Protein AF-A0A965F634-F1 (afdb_monomer_lite)

Structure (mmCIF, N/CA/C/O backbone):
data_AF-A0A965F634-F1
#
_entry.id   AF-A0A965F634-F1
#
loop_
_atom_site.group_PDB
_atom_site.id
_atom_site.type_symbol
_atom_site.label_atom_id
_atom_site.label_alt_id
_atom_site.label_comp_id
_atom_site.label_asym_id
_atom_site.label_entity_id
_atom_site.label_seq_id
_atom_site.pdbx_PDB_ins_code
_atom_site.Cartn_x
_atom_site.Cartn_y
_atom_site.Cartn_z
_atom_site.occupancy
_atom_site.B_iso_or_equiv
_atom_site.auth_seq_id
_atom_site.auth_comp_id
_atom_site.auth_asym_id
_atom_site.auth_atom_id
_atom_site.pdbx_PDB_model_num
ATOM 1 N N . MET A 1 1 ? 11.938 -5.765 -0.350 1.00 54.34 1 MET A N 1
ATOM 2 C CA . MET A 1 1 ? 12.794 -4.607 -0.716 1.00 54.34 1 MET A CA 1
ATOM 3 C C . MET A 1 1 ? 13.064 -4.697 -2.210 1.00 54.34 1 MET A C 1
ATOM 5 O O . MET A 1 1 ? 13.573 -5.725 -2.631 1.00 54.34 1 MET A O 1
ATOM 9 N N . LEU A 1 2 ? 12.696 -3.686 -3.008 1.00 64.69 2 LEU A N 1
ATOM 10 C CA . LEU A 1 2 ? 12.680 -3.786 -4.481 1.00 64.69 2 LEU A CA 1
ATOM 11 C C . LEU A 1 2 ? 14.068 -3.735 -5.157 1.00 64.69 2 LEU A C 1
ATOM 13 O O . LEU A 1 2 ? 14.178 -3.920 -6.364 1.00 64.69 2 LEU A O 1
ATOM 17 N N . GLY A 1 3 ? 15.145 -3.507 -4.394 1.00 71.06 3 GLY A N 1
ATOM 18 C CA . GLY A 1 3 ? 16.523 -3.495 -4.913 1.00 71.06 3 GLY A CA 1
ATOM 19 C C . GLY A 1 3 ? 16.840 -2.336 -5.871 1.00 71.06 3 GLY A C 1
ATOM 20 O O . GLY A 1 3 ? 17.880 -2.367 -6.540 1.00 71.06 3 GLY A O 1
ATOM 21 N N . THR A 1 4 ? 15.936 -1.359 -5.921 1.00 83.38 4 THR A N 1
ATOM 22 C CA . THR A 1 4 ? 15.966 -0.080 -6.634 1.00 83.38 4 THR A CA 1
ATOM 23 C C . THR A 1 4 ? 15.229 0.957 -5.775 1.00 83.38 4 THR A C 1
ATOM 25 O O . THR A 1 4 ? 14.538 0.571 -4.821 1.00 83.38 4 THR A O 1
ATOM 28 N N . GLU A 1 5 ? 15.405 2.245 -6.058 1.00 86.06 5 GLU A N 1
ATOM 29 C CA . GLU A 1 5 ? 14.770 3.314 -5.284 1.00 86.06 5 GLU A CA 1
ATOM 30 C C . GLU A 1 5 ? 13.250 3.334 -5.504 1.00 86.06 5 GLU A C 1
ATOM 32 O O . GLU A 1 5 ? 12.740 3.022 -6.583 1.00 86.06 5 GLU A O 1
ATOM 37 N N . VAL A 1 6 ? 12.524 3.636 -4.428 1.00 87.19 6 VAL A N 1
ATOM 38 C CA . VAL A 1 6 ? 11.068 3.769 -4.422 1.00 87.19 6 VAL A CA 1
ATOM 39 C C . VAL A 1 6 ? 10.748 5.102 -3.781 1.00 87.19 6 VAL A C 1
ATOM 41 O O . VAL A 1 6 ? 11.087 5.315 -2.614 1.00 87.19 6 VAL A O 1
ATOM 44 N N . ALA A 1 7 ? 10.073 5.973 -4.520 1.00 88.00 7 ALA A N 1
ATOM 45 C CA . ALA A 1 7 ? 9.632 7.262 -4.016 1.00 88.00 7 ALA A CA 1
ATOM 46 C C . ALA A 1 7 ? 8.104 7.332 -3.988 1.00 88.00 7 ALA A C 1
ATOM 48 O O . ALA A 1 7 ? 7.406 6.712 -4.788 1.00 88.00 7 ALA A O 1
ATOM 49 N N . VAL A 1 8 ? 7.578 8.091 -3.029 1.00 91.19 8 VAL A N 1
ATOM 50 C CA . VAL A 1 8 ? 6.155 8.423 -2.920 1.00 91.19 8 VAL A CA 1
ATOM 51 C C . VAL A 1 8 ? 6.036 9.913 -2.641 1.00 91.19 8 VAL A C 1
ATOM 53 O O . VAL A 1 8 ? 6.785 10.453 -1.827 1.00 91.19 8 VAL A O 1
ATOM 56 N N . GLN A 1 9 ? 5.098 10.594 -3.297 1.00 89.62 9 GLN A N 1
ATOM 57 C CA . GLN A 1 9 ? 4.895 12.027 -3.059 1.00 89.62 9 GLN A CA 1
ATOM 58 C C . GLN A 1 9 ? 4.121 12.270 -1.765 1.00 89.62 9 GLN A C 1
ATOM 60 O O . GLN A 1 9 ? 4.432 13.183 -1.002 1.00 89.62 9 GLN A O 1
ATOM 65 N N . SER A 1 10 ? 3.086 11.468 -1.518 1.00 88.31 10 SER A N 1
ATOM 66 C CA . SER A 1 10 ? 2.291 11.562 -0.295 1.00 88.31 10 SER A CA 1
ATOM 67 C C . SER A 1 10 ? 1.581 10.254 0.019 1.00 88.31 10 SER A C 1
ATOM 69 O O . SER A 1 10 ? 1.266 9.465 -0.873 1.00 88.31 10 SER A O 1
ATOM 71 N N . ALA A 1 11 ? 1.296 10.064 1.303 1.00 88.50 11 ALA A N 1
ATOM 72 C CA . ALA A 1 11 ? 0.425 9.018 1.804 1.00 88.50 11 ALA A CA 1
ATOM 73 C C . ALA A 1 11 ? -0.607 9.645 2.747 1.00 88.50 11 ALA A C 1
ATOM 75 O O . ALA A 1 11 ? -0.286 10.542 3.529 1.00 88.50 11 ALA A O 1
ATOM 76 N N . SER A 1 12 ? -1.849 9.187 2.662 1.00 87.00 12 SER A N 1
ATOM 77 C CA . SER A 1 12 ? -2.946 9.604 3.529 1.00 87.00 12 SER A CA 1
ATOM 78 C C . SER A 1 12 ? -3.708 8.375 3.990 1.00 87.00 12 SER A C 1
ATOM 80 O O . SER A 1 12 ? -3.906 7.443 3.215 1.00 87.00 12 SER A O 1
ATOM 82 N N . ILE A 1 13 ? -4.111 8.363 5.256 1.00 85.19 13 ILE A N 1
ATOM 83 C CA . ILE A 1 13 ? -4.833 7.253 5.869 1.00 85.19 13 ILE A CA 1
ATOM 84 C C . ILE A 1 13 ? -5.940 7.844 6.736 1.00 85.19 13 ILE A C 1
ATOM 86 O O . ILE A 1 13 ? -5.715 8.802 7.473 1.00 85.19 13 ILE A O 1
ATOM 90 N N . SER A 1 14 ? -7.132 7.264 6.651 1.00 85.19 14 SER A N 1
ATOM 91 C CA . SER A 1 14 ? -8.277 7.558 7.508 1.00 85.19 14 SER A CA 1
ATOM 92 C C . SER A 1 14 ? -8.733 6.263 8.188 1.00 85.19 14 SER A C 1
ATOM 94 O O . SER A 1 14 ? -9.639 5.603 7.679 1.00 85.19 14 SER A O 1
ATOM 96 N N . PRO A 1 15 ? -8.144 5.889 9.342 1.00 79.00 15 PRO A N 1
ATOM 97 C CA . PRO A 1 15 ? -8.414 4.603 9.993 1.00 79.00 15 PRO A CA 1
ATOM 98 C C . PRO A 1 15 ? -9.894 4.396 10.331 1.00 79.00 15 PRO A C 1
ATOM 100 O O . PRO A 1 15 ? -10.446 3.335 10.074 1.00 79.00 15 PRO A O 1
ATOM 103 N N . LEU A 1 16 ? -10.567 5.444 10.822 1.00 80.94 16 LEU A N 1
ATOM 104 C CA . LEU A 1 16 ? -11.998 5.398 11.154 1.00 80.94 16 LEU A CA 1
ATOM 105 C C . LEU A 1 16 ? -12.904 5.234 9.928 1.00 80.94 16 LEU A C 1
ATOM 107 O O . LEU A 1 16 ? -14.029 4.764 10.060 1.00 80.94 16 LEU A O 1
ATOM 111 N N . ALA A 1 17 ? -12.435 5.659 8.755 1.00 86.12 17 ALA A N 1
ATOM 112 C CA . ALA A 1 17 ? -13.150 5.488 7.496 1.00 86.12 17 ALA A CA 1
ATOM 113 C C . ALA A 1 17 ? -12.725 4.210 6.754 1.00 86.12 17 ALA A C 1
ATOM 115 O O . ALA A 1 17 ? -13.326 3.893 5.735 1.00 86.12 17 ALA A O 1
ATOM 116 N N . GLY A 1 18 ? -11.684 3.513 7.226 1.00 86.94 18 GLY A N 1
ATOM 117 C CA . GLY A 1 18 ? -11.118 2.344 6.554 1.00 86.94 18 GLY A CA 1
ATOM 118 C C . GLY A 1 18 ? -10.431 2.672 5.232 1.00 86.94 18 GLY A C 1
ATOM 119 O O . GLY A 1 18 ? -10.279 1.792 4.394 1.00 86.94 18 GLY A O 1
ATOM 120 N N . THR A 1 19 ? -10.038 3.928 4.999 1.00 90.38 19 THR A N 1
ATOM 121 C CA . THR A 1 19 ? -9.494 4.347 3.700 1.00 90.38 19 THR A CA 1
ATOM 122 C C . THR A 1 19 ? -8.024 4.726 3.777 1.00 90.38 19 THR A C 1
ATOM 124 O O . THR A 1 19 ? -7.538 5.252 4.780 1.00 90.38 19 THR A O 1
ATOM 127 N N . GLY A 1 20 ? -7.302 4.481 2.687 1.00 89.81 20 GLY A N 1
ATOM 128 C CA . GLY A 1 20 ? -5.917 4.897 2.514 1.00 89.81 20 GLY A CA 1
ATOM 129 C C . GLY A 1 20 ? -5.629 5.272 1.068 1.00 89.81 20 GLY A C 1
ATOM 130 O O . GLY A 1 20 ? -6.258 4.762 0.142 1.00 89.81 20 GLY A O 1
ATOM 131 N N . SER A 1 21 ? -4.676 6.172 0.857 1.00 91.94 21 SER A N 1
ATOM 132 C CA . SER A 1 21 ? -4.213 6.528 -0.479 1.00 91.94 21 SER A CA 1
ATOM 133 C C . SER A 1 21 ? -2.731 6.863 -0.507 1.00 91.94 21 SER A C 1
ATOM 135 O O . SER A 1 21 ? -2.241 7.566 0.375 1.00 91.94 21 SER A O 1
ATOM 137 N N . ILE A 1 22 ? -2.048 6.436 -1.562 1.00 91.50 22 ILE A N 1
ATOM 138 C CA . ILE A 1 22 ? -0.678 6.827 -1.897 1.00 91.50 22 ILE A CA 1
ATOM 139 C C . ILE A 1 22 ? -0.744 7.575 -3.221 1.00 91.50 22 ILE A C 1
ATOM 141 O O . ILE A 1 22 ? -1.421 7.123 -4.139 1.00 91.50 22 ILE A O 1
ATOM 145 N N . SER A 1 23 ? -0.059 8.709 -3.326 1.00 93.19 23 SER A N 1
ATOM 146 C CA . SER A 1 23 ? 0.016 9.470 -4.576 1.00 93.19 23 SER A CA 1
ATOM 147 C C . SER A 1 23 ? 1.458 9.598 -5.048 1.00 93.19 23 SER A C 1
ATOM 149 O O . SER A 1 23 ? 2.364 9.807 -4.235 1.00 93.19 23 SER A O 1
ATOM 151 N N . GLY A 1 24 ? 1.647 9.492 -6.362 1.00 92.12 24 GLY A N 1
ATOM 152 C CA . GLY A 1 24 ? 2.930 9.646 -7.033 1.00 92.12 24 GLY A CA 1
ATOM 153 C C . GLY A 1 24 ? 3.953 8.602 -6.610 1.00 92.12 24 GLY A C 1
ATOM 154 O O . GLY A 1 24 ? 5.046 8.978 -6.194 1.00 92.12 24 GLY A O 1
ATOM 155 N N . LEU A 1 25 ? 3.577 7.322 -6.646 1.00 91.31 25 LEU A N 1
ATOM 156 C CA . LEU A 1 25 ? 4.513 6.230 -6.394 1.00 91.31 25 LEU A CA 1
ATOM 157 C C . LEU A 1 25 ? 5.363 6.020 -7.644 1.00 91.31 25 LEU A 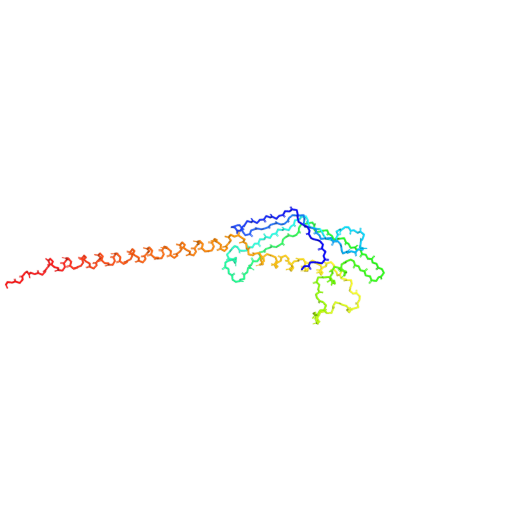C 1
ATOM 159 O O . LEU A 1 25 ? 4.820 5.780 -8.719 1.00 91.31 25 LEU A O 1
ATOM 163 N N . THR A 1 26 ? 6.680 6.062 -7.496 1.00 92.31 26 THR A N 1
ATOM 164 C CA . THR A 1 26 ? 7.630 5.758 -8.567 1.00 92.31 26 THR A CA 1
ATOM 165 C C . THR A 1 26 ? 8.605 4.683 -8.112 1.00 92.31 26 THR A C 1
ATOM 167 O O . THR A 1 26 ? 8.957 4.586 -6.934 1.00 92.31 26 THR A O 1
ATOM 170 N N . VAL A 1 27 ? 9.017 3.845 -9.056 1.00 90.38 27 VAL A N 1
ATOM 171 C CA . VAL A 1 27 ? 10.066 2.847 -8.873 1.00 90.38 27 VAL A CA 1
ATOM 172 C C . VAL A 1 27 ? 11.113 3.087 -9.941 1.00 90.38 27 VAL A C 1
ATOM 174 O O . VAL A 1 27 ? 10.818 3.050 -11.144 1.00 90.38 27 VAL A O 1
ATOM 177 N N . ASP A 1 28 ? 12.337 3.297 -9.486 1.00 92.38 28 ASP A N 1
ATOM 178 C CA . ASP A 1 28 ? 13.464 3.557 -10.360 1.00 92.38 28 ASP A CA 1
ATOM 179 C C . ASP A 1 28 ? 13.815 2.307 -11.155 1.00 92.38 28 ASP A C 1
ATOM 181 O O . ASP A 1 28 ? 13.708 1.163 -10.696 1.00 92.38 28 ASP A O 1
ATOM 185 N N . ASN A 1 29 ? 14.255 2.524 -12.380 1.00 92.19 29 ASN A N 1
ATOM 186 C CA . ASN A 1 29 ? 14.750 1.469 -13.235 1.00 92.19 29 ASN A CA 1
ATOM 187 C C . ASN A 1 29 ? 16.047 0.899 -12.628 1.00 92.19 29 ASN A C 1
ATOM 189 O O . ASN A 1 29 ? 16.861 1.655 -12.091 1.00 92.19 29 ASN A O 1
ATOM 193 N N . PRO A 1 30 ? 16.289 -0.424 -12.697 1.00 89.88 30 PRO A N 1
ATOM 194 C CA . PRO A 1 30 ? 17.562 -0.981 -12.263 1.00 89.88 30 PRO A CA 1
ATOM 195 C C . PRO A 1 30 ? 18.758 -0.303 -12.948 1.00 89.88 30 PRO A C 1
ATOM 197 O O . PRO A 1 30 ? 18.653 0.235 -14.052 1.00 89.88 30 PRO A O 1
ATOM 200 N N . GLU A 1 31 ? 19.932 -0.381 -12.321 1.00 88.19 31 GLU A N 1
ATOM 201 C CA . GLU A 1 31 ? 21.135 0.221 -12.894 1.00 88.19 31 GLU A CA 1
ATOM 202 C C . GLU A 1 31 ? 21.396 -0.245 -14.333 1.00 88.19 31 GLU A C 1
ATOM 204 O O . GLU A 1 31 ? 21.321 -1.430 -14.677 1.00 88.19 31 GLU A O 1
ATOM 209 N N . GLY A 1 32 ? 21.755 0.724 -15.172 1.00 88.44 32 GLY A N 1
ATOM 210 C CA . GLY A 1 32 ? 22.175 0.498 -16.543 1.00 88.44 32 GLY A CA 1
ATOM 211 C C . GLY A 1 32 ? 21.071 0.622 -17.582 1.00 88.44 32 GLY A C 1
ATOM 212 O O . GLY A 1 32 ? 21.426 0.550 -18.750 1.00 88.44 32 GLY A O 1
ATOM 213 N N . TRP A 1 33 ? 19.798 0.808 -17.228 1.00 92.50 33 TRP A N 1
ATOM 214 C CA . TRP A 1 33 ? 18.702 1.076 -18.177 1.00 92.50 33 TRP A CA 1
ATOM 215 C C . TRP A 1 33 ? 18.565 2.570 -18.517 1.00 92.50 33 TRP A C 1
ATOM 217 O O . TRP A 1 33 ? 19.170 3.408 -17.854 1.00 92.50 33 TRP A O 1
ATOM 227 N N . SER A 1 34 ? 17.869 2.899 -19.613 1.00 92.12 34 SER A N 1
ATOM 228 C CA . SER A 1 34 ? 17.882 4.261 -20.177 1.00 92.12 34 SER A CA 1
ATOM 229 C C . SER A 1 34 ? 16.833 5.169 -19.545 1.00 92.12 34 SER A C 1
ATOM 231 O O . SER A 1 34 ? 17.083 6.359 -19.369 1.00 92.12 34 SER A O 1
ATOM 233 N N . ALA A 1 35 ? 15.648 4.627 -19.263 1.00 92.56 35 ALA A N 1
ATOM 234 C CA . ALA A 1 35 ? 14.601 5.347 -18.560 1.00 92.56 35 ALA A CA 1
ATOM 235 C C . ALA A 1 35 ? 14.928 5.426 -17.068 1.00 92.56 35 ALA A C 1
ATOM 237 O O . ALA A 1 35 ? 15.451 4.469 -16.502 1.00 92.56 35 ALA A O 1
ATOM 238 N N . GLU A 1 36 ? 14.590 6.552 -16.447 1.00 92.75 36 GLU A N 1
ATOM 239 C CA . GLU A 1 36 ? 14.784 6.785 -15.012 1.00 92.75 36 GLU A CA 1
ATOM 240 C C . GLU A 1 36 ? 13.908 5.850 -14.176 1.00 92.75 36 GLU A C 1
ATOM 242 O O . GLU A 1 36 ? 14.391 5.170 -13.277 1.00 92.75 36 GLU A O 1
ATOM 247 N N . THR A 1 37 ? 12.637 5.740 -14.548 1.00 92.88 37 THR A N 1
ATOM 248 C CA . THR A 1 37 ? 11.614 4.952 -13.866 1.00 92.88 37 THR A CA 1
ATOM 249 C C . THR A 1 37 ? 11.203 3.755 -14.716 1.00 92.88 37 THR A C 1
ATOM 251 O O . THR A 1 37 ? 11.021 3.842 -15.934 1.00 92.88 37 THR A O 1
ATOM 254 N N . ILE A 1 38 ? 11.033 2.606 -14.065 1.00 90.25 38 ILE A N 1
ATOM 255 C CA . ILE A 1 38 ? 10.418 1.422 -14.681 1.00 90.25 38 ILE A CA 1
ATOM 256 C C . ILE A 1 38 ? 8.907 1.395 -14.443 1.00 90.25 38 ILE A C 1
ATOM 258 O O . ILE A 1 38 ? 8.163 0.839 -15.254 1.00 90.25 38 ILE A O 1
ATOM 262 N N . PHE A 1 39 ? 8.450 1.996 -13.344 1.00 88.56 39 PHE A N 1
ATOM 263 C CA . PHE A 1 39 ? 7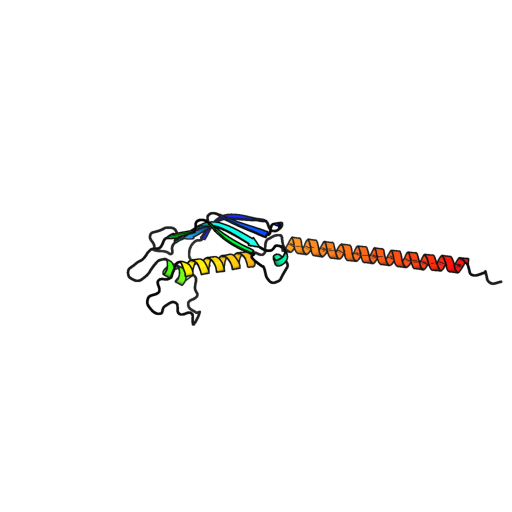.064 1.925 -12.907 1.00 88.56 39 PHE A CA 1
ATOM 264 C C . PHE A 1 39 ? 6.644 3.212 -12.202 1.00 88.56 39 PHE A C 1
ATOM 266 O O . PHE A 1 39 ? 7.344 3.693 -11.312 1.00 88.56 39 PHE A O 1
ATOM 273 N N . GLU A 1 40 ? 5.487 3.744 -12.578 1.00 92.25 40 GLU A N 1
ATOM 274 C CA . GLU A 1 40 ? 4.914 4.956 -11.997 1.00 92.25 40 GLU A CA 1
ATOM 275 C C . GLU A 1 40 ? 3.408 4.782 -11.811 1.00 92.25 40 GLU A C 1
ATOM 277 O O . GLU A 1 40 ? 2.706 4.309 -12.705 1.00 92.25 40 GLU A O 1
ATOM 282 N N . LEU A 1 41 ? 2.901 5.182 -10.649 1.00 90.94 41 LEU A N 1
ATOM 283 C CA . LEU A 1 41 ? 1.481 5.214 -10.328 1.00 90.94 41 LEU A CA 1
ATOM 284 C C . LEU A 1 41 ? 1.109 6.619 -9.872 1.00 90.94 41 LEU A C 1
ATOM 286 O O . LEU A 1 41 ? 1.672 7.139 -8.904 1.00 90.94 41 LEU A O 1
ATOM 290 N N . GLU A 1 42 ? 0.107 7.211 -10.517 1.00 94.06 42 GLU A N 1
ATOM 291 C CA . GLU A 1 42 ? -0.419 8.505 -10.081 1.00 94.06 42 GLU A CA 1
ATOM 292 C C . GLU A 1 42 ? -1.059 8.382 -8.697 1.00 94.06 42 GLU A C 1
ATOM 294 O O . GLU A 1 42 ? -0.759 9.171 -7.801 1.00 94.06 42 GLU A O 1
ATOM 299 N N . GLN A 1 43 ? -1.921 7.382 -8.510 1.00 93.56 43 GLN A N 1
ATOM 300 C CA . GLN A 1 43 ? -2.604 7.168 -7.243 1.00 93.56 43 GLN A CA 1
ATOM 301 C C . GLN A 1 43 ? -2.927 5.694 -7.011 1.00 93.56 43 GLN A C 1
ATOM 303 O O . GLN A 1 43 ? -3.381 4.986 -7.907 1.00 93.56 43 GLN A O 1
ATOM 308 N N . VAL A 1 44 ? -2.737 5.254 -5.773 1.00 92.25 44 VAL A N 1
ATOM 309 C CA . VAL A 1 44 ? -3.249 3.994 -5.240 1.00 92.25 44 VAL A CA 1
ATOM 310 C C . VAL A 1 44 ? -4.246 4.342 -4.149 1.00 92.25 44 VAL A C 1
ATOM 312 O O . VAL A 1 44 ? -3.913 5.103 -3.246 1.00 92.25 44 VAL A O 1
ATOM 315 N N . SER A 1 45 ? -5.453 3.794 -4.215 1.00 93.19 45 SER A N 1
ATOM 316 C CA . SER A 1 45 ? -6.486 3.942 -3.190 1.00 93.19 45 SER A CA 1
ATOM 317 C C . SER A 1 45 ? -6.870 2.580 -2.642 1.00 93.19 45 SER A C 1
ATOM 319 O O . SER A 1 45 ? -6.992 1.615 -3.393 1.00 93.19 45 SER A O 1
ATOM 321 N N . VAL A 1 46 ? -7.071 2.508 -1.335 1.00 91.88 46 VAL A N 1
ATOM 322 C CA . VAL A 1 46 ? -7.375 1.280 -0.605 1.00 91.88 46 VAL A CA 1
ATOM 323 C C . VAL A 1 46 ? -8.595 1.537 0.266 1.00 91.88 46 VAL A C 1
ATOM 325 O O . VAL A 1 46 ? -8.664 2.575 0.929 1.00 91.88 46 VAL A O 1
ATOM 328 N N . ASN A 1 47 ? -9.527 0.589 0.280 1.00 92.25 47 ASN A N 1
ATOM 329 C CA . ASN A 1 47 ? -10.599 0.519 1.267 1.00 92.25 47 ASN A CA 1
ATOM 330 C C . ASN A 1 47 ? -10.505 -0.815 2.005 1.00 92.25 47 ASN A C 1
ATOM 332 O O . ASN A 1 47 ? -10.281 -1.854 1.382 1.00 92.25 47 ASN A O 1
ATOM 336 N N . VAL A 1 48 ? -10.652 -0.756 3.319 1.00 90.00 48 VAL A N 1
ATOM 337 C CA . VAL A 1 48 ? -10.495 -1.861 4.260 1.00 90.00 48 VAL A CA 1
ATOM 338 C C . VAL A 1 48 ? -11.712 -1.880 5.173 1.00 90.00 48 VAL A C 1
ATOM 340 O O . VAL A 1 48 ? -12.162 -0.818 5.614 1.00 90.00 48 VAL A O 1
ATOM 343 N N . ASP A 1 49 ? -12.193 -3.072 5.515 1.00 90.00 49 ASP A N 1
ATOM 344 C CA . ASP A 1 49 ? -13.206 -3.208 6.552 1.00 90.00 49 ASP A CA 1
ATOM 345 C C . ASP A 1 49 ? -12.597 -2.802 7.901 1.00 90.00 49 ASP A C 1
ATOM 347 O O . ASP A 1 49 ? -11.717 -3.473 8.448 1.00 90.00 49 ASP A O 1
ATOM 351 N N . VAL A 1 50 ? -13.090 -1.699 8.461 1.00 86.69 50 VAL A N 1
ATOM 352 C CA . VAL A 1 50 ? -12.641 -1.156 9.748 1.00 86.69 50 VAL A CA 1
ATOM 353 C C . VAL A 1 50 ? -12.806 -2.170 10.881 1.00 86.69 50 VAL A C 1
ATOM 355 O O . VAL A 1 50 ? -11.975 -2.202 11.785 1.00 86.69 50 VAL A O 1
ATOM 358 N N . ALA A 1 51 ? -13.840 -3.017 10.851 1.00 86.25 51 ALA A N 1
ATOM 359 C CA . ALA A 1 51 ? -14.042 -4.036 11.877 1.00 86.25 51 ALA A CA 1
ATOM 360 C C . ALA A 1 51 ? -12.948 -5.113 11.824 1.00 86.25 51 ALA A C 1
ATOM 362 O O . ALA A 1 51 ? -12.483 -5.578 12.868 1.00 86.25 51 ALA A O 1
ATOM 363 N N . SER A 1 52 ? -12.495 -5.462 10.616 1.00 85.81 52 SER A N 1
ATOM 364 C CA . SER A 1 52 ? -11.451 -6.469 10.402 1.00 85.81 52 SER A CA 1
ATOM 365 C C . SER A 1 52 ? -10.086 -6.048 10.959 1.00 85.81 52 SER A C 1
ATOM 367 O O . SER A 1 52 ? -9.304 -6.913 11.354 1.00 85.81 52 SER A O 1
ATOM 369 N N . LEU A 1 53 ? -9.828 -4.736 11.085 1.00 79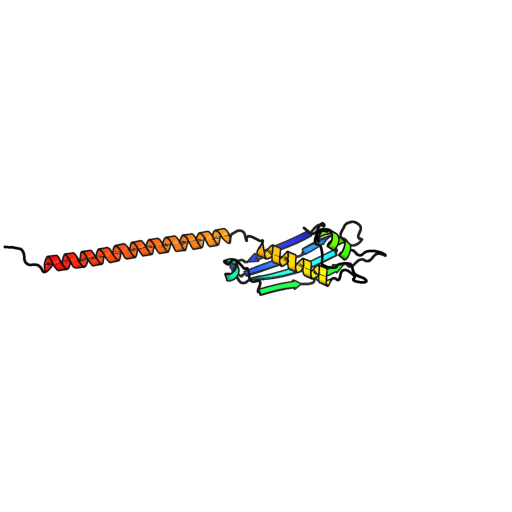.56 53 LEU A N 1
ATOM 370 C CA . LEU A 1 53 ? -8.594 -4.182 11.663 1.00 79.56 53 LEU A CA 1
ATOM 371 C C . LEU A 1 53 ? -8.380 -4.583 13.130 1.00 79.56 53 LEU A C 1
ATOM 373 O O . LEU A 1 53 ? -7.252 -4.555 13.613 1.00 79.56 53 LEU A O 1
ATOM 377 N N . PHE A 1 54 ? -9.446 -4.960 13.841 1.00 77.31 54 PHE A N 1
ATOM 378 C CA . PHE A 1 54 ? -9.380 -5.438 15.227 1.00 77.31 54 PHE A CA 1
ATOM 379 C C . PHE A 1 54 ? -9.279 -6.967 15.334 1.00 77.31 54 PHE A C 1
ATOM 381 O O . PHE A 1 54 ? -9.305 -7.513 16.438 1.00 77.31 54 PHE A O 1
ATOM 388 N N . SER A 1 55 ? -9.197 -7.666 14.203 1.00 81.06 55 SER A N 1
ATOM 389 C CA . SER A 1 55 ? -9.139 -9.124 14.131 1.00 81.06 55 SER A CA 1
ATOM 390 C C . SER A 1 55 ? -7.762 -9.616 13.676 1.00 81.06 55 SER A C 1
ATOM 392 O O . SER A 1 55 ? -6.890 -8.832 13.314 1.00 81.06 55 SER A O 1
ATOM 394 N N . GLU A 1 56 ? -7.553 -10.934 13.695 1.00 80.31 56 GLU A N 1
ATOM 395 C CA . GLU A 1 56 ? -6.310 -11.544 13.200 1.00 80.31 56 GLU A CA 1
ATOM 396 C C . GLU A 1 56 ? -6.151 -11.408 11.674 1.00 80.31 56 GLU A C 1
ATOM 398 O O . GLU A 1 56 ? -5.033 -11.433 11.162 1.00 80.31 56 GLU A O 1
ATOM 403 N N . VAL A 1 57 ? -7.258 -11.252 10.938 1.00 83.81 57 VAL A N 1
ATOM 404 C CA . VAL A 1 57 ? -7.270 -11.198 9.473 1.00 83.81 57 VAL A CA 1
ATOM 405 C C . VAL A 1 57 ? -7.887 -9.884 9.011 1.00 83.81 57 VAL A C 1
ATOM 407 O O . VAL A 1 57 ? -9.080 -9.657 9.172 1.00 83.81 57 VAL A O 1
ATOM 410 N N . VAL A 1 58 ? -7.075 -9.037 8.382 1.00 83.62 58 VAL A N 1
ATOM 411 C CA . VAL A 1 58 ? -7.543 -7.784 7.778 1.00 83.62 58 VAL A CA 1
ATOM 412 C C . VAL A 1 58 ? -8.215 -8.068 6.431 1.00 83.62 58 VAL A C 1
ATOM 414 O O . VAL A 1 58 ? -7.613 -8.686 5.550 1.00 83.62 58 VAL A O 1
ATOM 417 N N . GLU A 1 59 ? -9.445 -7.590 6.256 1.00 89.44 59 GLU A N 1
ATOM 418 C CA . GLU A 1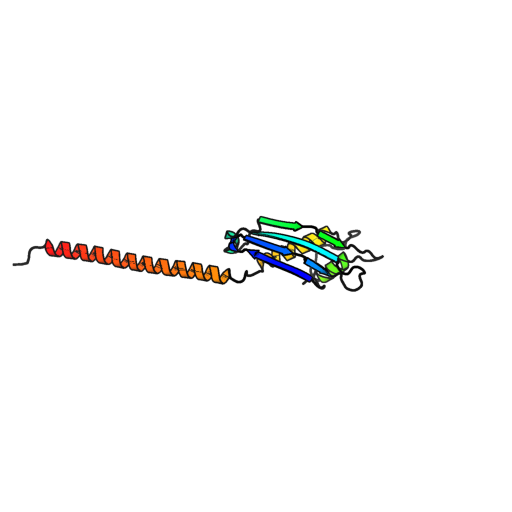 59 ? -10.231 -7.703 5.027 1.00 89.44 59 GLU A CA 1
ATOM 419 C C . GLU A 1 59 ? -10.138 -6.407 4.216 1.00 89.44 59 GLU A C 1
ATOM 421 O O . GLU A 1 59 ? -10.550 -5.333 4.652 1.00 89.44 59 GLU A O 1
ATOM 426 N N . ILE A 1 60 ? -9.564 -6.508 3.017 1.00 89.19 60 ILE A N 1
ATOM 427 C CA . ILE A 1 60 ? -9.419 -5.385 2.090 1.00 89.19 60 ILE A CA 1
ATOM 428 C C . ILE A 1 60 ? -10.568 -5.445 1.081 1.00 89.19 60 ILE A C 1
ATOM 430 O O . ILE A 1 60 ? -10.575 -6.311 0.207 1.00 89.19 60 ILE A O 1
ATOM 434 N N . ASP A 1 61 ? -11.498 -4.494 1.166 1.00 92.00 61 ASP A N 1
ATOM 435 C CA . ASP A 1 61 ? -12.650 -4.396 0.262 1.00 92.00 61 ASP A CA 1
ATOM 436 C C . ASP A 1 61 ? -12.230 -4.082 -1.177 1.00 92.00 61 ASP A C 1
ATOM 438 O O . ASP A 1 61 ? -12.787 -4.605 -2.145 1.00 92.00 61 ASP A O 1
ATOM 442 N N . SER A 1 62 ? -11.272 -3.164 -1.348 1.00 92.44 62 SER A N 1
ATOM 443 C CA . SER A 1 62 ? -10.797 -2.782 -2.679 1.00 92.44 62 SER A CA 1
ATOM 444 C C . SER A 1 62 ? -9.419 -2.138 -2.673 1.00 92.44 62 SER A C 1
ATOM 446 O O . SER A 1 62 ? -9.049 -1.400 -1.761 1.00 92.44 62 SER A O 1
ATOM 448 N N . ILE A 1 63 ? -8.692 -2.369 -3.766 1.00 90.81 63 ILE A N 1
ATOM 449 C CA . ILE A 1 63 ? -7.482 -1.639 -4.139 1.00 90.81 63 ILE A CA 1
ATOM 450 C C . ILE A 1 63 ? -7.697 -1.113 -5.557 1.00 90.81 63 ILE A C 1
ATOM 452 O O . ILE A 1 63 ? -7.981 -1.881 -6.476 1.00 90.81 63 ILE A O 1
ATOM 456 N N . VAL A 1 64 ? -7.571 0.198 -5.736 1.00 92.31 64 VAL A N 1
ATOM 457 C CA . VAL A 1 64 ? -7.704 0.879 -7.026 1.00 92.31 64 VAL A CA 1
ATOM 458 C C . VAL A 1 64 ? -6.374 1.528 -7.367 1.00 92.31 64 VAL A C 1
ATOM 460 O O . VAL A 1 64 ? -5.846 2.315 -6.588 1.00 92.31 64 VAL A O 1
ATOM 463 N N . ILE A 1 65 ? -5.840 1.201 -8.541 1.00 90.94 65 ILE A N 1
ATOM 464 C CA . ILE A 1 65 ? -4.608 1.787 -9.070 1.00 90.94 65 ILE A CA 1
ATOM 465 C C . ILE A 1 65 ? -4.978 2.665 -10.264 1.00 90.94 65 ILE A C 1
ATOM 467 O O . ILE A 1 65 ? -5.490 2.177 -11.273 1.00 90.94 65 ILE A O 1
ATOM 471 N N . SER A 1 66 ? -4.709 3.958 -10.142 1.00 92.62 66 SER A N 1
ATOM 472 C CA . SER A 1 66 ? -4.993 4.974 -11.150 1.00 92.62 66 SER A CA 1
ATOM 473 C C . SER A 1 66 ? -3.743 5.295 -11.958 1.00 92.62 66 SER A C 1
ATOM 475 O O . SER A 1 66 ? -2.665 5.505 -11.405 1.00 92.62 66 SER A O 1
ATOM 477 N N . GLN A 1 67 ? -3.924 5.349 -13.280 1.00 92.19 67 GLN A N 1
ATOM 478 C CA . GLN A 1 67 ? -2.891 5.684 -14.265 1.00 92.19 67 GLN A CA 1
ATOM 479 C C . GLN A 1 67 ? -1.556 4.941 -14.053 1.00 92.19 67 GLN A C 1
ATOM 481 O O . GLN A 1 67 ? -0.521 5.586 -13.888 1.00 92.19 67 GLN A O 1
ATOM 486 N N . PRO A 1 68 ? -1.545 3.594 -14.063 1.00 90.44 68 PRO A N 1
ATOM 487 C CA . PRO A 1 68 ? -0.287 2.866 -14.038 1.00 90.44 68 PRO A CA 1
ATOM 488 C C . PRO A 1 68 ? 0.485 3.098 -15.341 1.00 90.44 68 PRO A C 1
ATOM 490 O O . PRO A 1 68 ? -0.025 2.826 -16.431 1.00 90.44 68 PRO A O 1
ATOM 493 N N . GLN A 1 69 ? 1.723 3.569 -15.228 1.00 91.31 69 GLN A N 1
ATOM 494 C CA . GLN A 1 69 ? 2.666 3.699 -16.333 1.00 91.31 69 GLN A CA 1
ATOM 495 C C . GLN A 1 69 ? 3.843 2.756 -16.114 1.00 91.31 69 GLN A C 1
ATOM 497 O O . GLN A 1 69 ? 4.385 2.644 -15.016 1.00 91.31 69 GLN A O 1
ATOM 502 N N . ILE A 1 70 ? 4.208 2.037 -17.172 1.00 88.88 70 ILE A N 1
ATOM 503 C CA . ILE A 1 70 ? 5.257 1.023 -17.125 1.00 88.88 70 ILE A CA 1
ATOM 504 C C . ILE A 1 70 ? 6.162 1.247 -18.317 1.00 88.88 70 ILE A C 1
ATOM 506 O O . ILE A 1 70 ? 5.726 1.148 -19.467 1.00 88.88 70 ILE A O 1
ATOM 510 N N . THR A 1 71 ? 7.426 1.521 -18.034 1.00 91.00 71 THR A N 1
ATOM 511 C CA . THR A 1 71 ? 8.433 1.718 -19.066 1.00 91.00 71 THR A CA 1
ATOM 512 C C . THR A 1 71 ? 9.119 0.389 -19.324 1.00 91.00 71 THR A C 1
ATOM 514 O O . THR A 1 71 ? 9.847 -0.114 -18.475 1.00 91.00 71 THR A O 1
ATOM 517 N N . TYR A 1 72 ? 8.873 -0.207 -20.491 1.00 89.19 72 TYR A N 1
ATOM 518 C CA . TYR A 1 72 ? 9.478 -1.479 -20.886 1.00 89.19 72 TYR A CA 1
ATOM 519 C C . TYR A 1 72 ? 10.642 -1.256 -21.853 1.00 89.19 72 TYR A C 1
ATOM 521 O O . TYR A 1 72 ? 10.455 -0.720 -22.947 1.00 89.19 72 TYR A O 1
ATOM 529 N N . GLU A 1 73 ? 11.834 -1.709 -21.471 1.00 88.25 73 GLU A N 1
ATOM 530 C CA . GLU A 1 73 ? 13.039 -1.656 -22.296 1.00 88.25 73 GLU A CA 1
ATOM 531 C C . GLU A 1 73 ? 13.577 -3.065 -22.556 1.00 88.25 73 GLU A C 1
ATOM 533 O O . GLU A 1 73 ? 13.781 -3.852 -21.632 1.00 88.25 73 GLU A O 1
ATOM 538 N N . THR A 1 74 ? 13.880 -3.367 -23.821 1.00 89.19 74 THR A N 1
ATOM 539 C CA . THR A 1 74 ? 14.442 -4.659 -24.243 1.00 89.19 74 THR A CA 1
ATOM 540 C C . THR A 1 74 ? 15.854 -4.526 -24.790 1.00 89.19 74 THR A C 1
ATOM 542 O O . THR A 1 74 ? 16.164 -3.601 -25.540 1.00 89.19 74 THR A O 1
ATOM 545 N N . ARG A 1 75 ? 16.687 -5.524 -24.504 1.00 87.31 75 ARG A N 1
ATOM 546 C CA . ARG A 1 75 ? 18.005 -5.773 -25.104 1.00 87.31 75 ARG A CA 1
ATOM 547 C C . ARG A 1 75 ? 18.013 -7.136 -25.785 1.00 87.31 75 ARG A C 1
ATOM 549 O O . ARG A 1 75 ? 17.057 -7.895 -25.687 1.00 87.31 75 ARG A O 1
ATOM 556 N N . LEU A 1 76 ? 19.129 -7.474 -26.435 1.00 84.69 76 LEU A N 1
ATOM 557 C CA . LEU A 1 76 ? 19.289 -8.756 -27.131 1.00 84.69 76 LEU A CA 1
ATOM 558 C C . LEU A 1 76 ? 19.037 -9.977 -26.230 1.00 84.69 76 LEU A C 1
ATOM 560 O O . LEU A 1 76 ? 18.524 -10.979 -26.713 1.00 84.69 76 LEU A O 1
ATOM 564 N N . THR A 1 77 ? 19.424 -9.914 -24.953 1.00 83.25 77 THR A N 1
ATOM 565 C CA . THR A 1 77 ? 19.389 -11.069 -24.038 1.00 83.25 77 THR A CA 1
ATOM 566 C C . THR A 1 77 ? 18.629 -10.814 -22.739 1.00 83.25 77 THR A C 1
ATOM 568 O O . THR A 1 77 ? 18.539 -11.718 -21.915 1.00 83.25 77 THR A O 1
ATOM 571 N N . SER A 1 78 ? 18.121 -9.599 -22.511 1.00 85.25 78 SER A N 1
ATOM 572 C CA . SER A 1 78 ? 17.386 -9.266 -21.287 1.00 85.25 78 SER A CA 1
ATOM 573 C C . SER A 1 78 ? 16.440 -8.079 -21.487 1.00 85.25 78 SER A C 1
ATOM 575 O O . SER A 1 78 ? 16.477 -7.417 -22.519 1.00 85.25 78 SER A O 1
ATOM 577 N N . ASP A 1 79 ? 15.612 -7.801 -20.489 1.00 89.56 79 ASP A N 1
ATOM 578 C CA . ASP A 1 79 ? 14.725 -6.644 -20.396 1.00 89.56 79 ASP A CA 1
ATOM 579 C C . ASP A 1 79 ? 14.742 -6.101 -18.960 1.00 89.56 79 ASP A C 1
ATOM 581 O O . ASP A 1 79 ? 15.201 -6.776 -18.029 1.00 89.56 79 ASP A O 1
ATOM 585 N N . ASN A 1 80 ? 14.315 -4.853 -18.795 1.00 87.75 80 ASN A N 1
ATOM 586 C CA . ASN A 1 80 ? 14.389 -4.162 -17.510 1.00 87.75 80 ASN A CA 1
ATOM 587 C C . ASN A 1 80 ? 13.477 -4.772 -16.447 1.00 87.75 80 ASN A C 1
ATOM 589 O O . ASN A 1 80 ? 13.828 -4.801 -15.269 1.00 87.75 80 ASN A O 1
ATOM 593 N N . VAL A 1 81 ? 12.356 -5.342 -16.877 1.00 86.75 81 VAL A N 1
ATOM 594 C CA . VAL A 1 81 ? 11.421 -6.066 -16.019 1.00 86.75 81 VAL A CA 1
ATOM 595 C C . VAL A 1 81 ? 12.085 -7.297 -15.414 1.00 86.75 81 VAL A C 1
ATOM 597 O O . VAL A 1 81 ? 12.051 -7.474 -14.200 1.00 86.75 81 VAL A O 1
ATOM 600 N N . ARG A 1 82 ? 12.746 -8.128 -16.225 1.00 84.81 82 ARG A N 1
ATOM 601 C CA . ARG A 1 82 ? 13.487 -9.301 -15.745 1.00 84.81 82 ARG A CA 1
ATOM 602 C C . ARG A 1 82 ? 14.610 -8.898 -14.793 1.00 84.81 82 ARG A C 1
ATOM 604 O O . ARG A 1 82 ? 14.748 -9.514 -13.742 1.00 84.81 82 ARG A O 1
ATOM 611 N N . ALA A 1 83 ? 15.347 -7.835 -15.116 1.00 87.25 83 ALA A N 1
ATOM 612 C CA . ALA A 1 83 ? 16.396 -7.308 -14.242 1.00 87.25 83 ALA A CA 1
ATOM 613 C C . ALA A 1 83 ? 15.853 -6.843 -12.875 1.00 87.25 83 ALA A C 1
ATOM 615 O O . ALA A 1 83 ? 16.512 -7.029 -11.852 1.00 87.25 83 ALA A O 1
ATOM 616 N N . LEU A 1 84 ? 14.650 -6.260 -12.841 1.00 84.94 84 LEU A N 1
ATOM 617 C CA . LEU A 1 84 ? 13.975 -5.898 -11.596 1.00 84.94 84 LEU A CA 1
ATOM 618 C C . LEU A 1 84 ? 13.515 -7.147 -10.825 1.00 84.94 84 LEU A C 1
ATOM 620 O O . LEU A 1 84 ? 13.758 -7.254 -9.626 1.00 84.94 84 LEU A O 1
ATOM 624 N N . LEU A 1 85 ? 12.902 -8.122 -11.500 1.00 81.31 85 LEU A N 1
ATOM 625 C CA . LEU A 1 85 ? 12.440 -9.363 -10.868 1.00 81.31 85 LEU A CA 1
ATOM 626 C C . LEU A 1 85 ? 13.574 -10.149 -10.205 1.00 81.31 85 LEU A C 1
ATOM 628 O O . LEU A 1 85 ? 13.396 -10.652 -9.099 1.00 81.31 85 LEU A O 1
ATOM 632 N N . GLU A 1 86 ? 14.743 -10.216 -10.843 1.00 82.31 86 GLU A N 1
ATOM 633 C CA . GLU A 1 86 ? 15.940 -10.868 -10.294 1.00 82.31 86 GLU A CA 1
ATOM 634 C C . GLU A 1 86 ? 16.422 -10.233 -8.978 1.00 82.31 86 GLU A C 1
ATOM 636 O O . GLU A 1 86 ? 17.047 -10.915 -8.166 1.00 82.31 86 GLU A O 1
ATOM 641 N N . LYS A 1 87 ? 16.124 -8.946 -8.746 1.00 80.06 87 LYS A N 1
ATOM 642 C CA . LYS A 1 87 ? 16.423 -8.243 -7.487 1.00 80.06 87 LYS A CA 1
ATOM 643 C C . LYS A 1 87 ? 15.375 -8.497 -6.401 1.00 80.06 87 LYS A C 1
ATOM 645 O O . LYS A 1 87 ? 15.713 -8.452 -5.221 1.00 80.06 87 LYS A O 1
ATOM 650 N N . ILE A 1 88 ? 14.117 -8.723 -6.788 1.00 76.38 88 ILE A N 1
ATOM 651 C CA . ILE A 1 88 ? 12.980 -8.873 -5.865 1.00 76.38 88 ILE A CA 1
ATOM 652 C C . ILE A 1 88 ? 12.822 -10.324 -5.398 1.00 76.38 88 ILE A C 1
ATOM 654 O O . ILE A 1 88 ? 12.496 -10.566 -4.236 1.00 76.38 88 ILE A O 1
ATOM 658 N N . LEU A 1 89 ? 13.037 -11.293 -6.290 1.00 69.69 89 LEU A N 1
ATOM 659 C CA . LEU A 1 89 ? 12.831 -12.712 -6.014 1.00 69.69 89 LEU A CA 1
ATOM 660 C C . LEU A 1 89 ? 14.132 -13.358 -5.505 1.00 69.69 89 LEU A C 1
ATOM 662 O O . LEU A 1 89 ? 15.132 -13.369 -6.226 1.00 69.69 89 LEU A O 1
ATOM 666 N N . PRO A 1 90 ? 14.151 -13.938 -4.289 1.00 56.31 90 PRO A N 1
ATOM 667 C CA . PRO A 1 90 ? 15.306 -14.676 -3.798 1.00 56.31 90 PRO A CA 1
ATOM 668 C C . PRO A 1 90 ? 15.599 -15.882 -4.697 1.00 56.31 90 PRO A C 1
ATOM 670 O O . PRO A 1 90 ? 14.719 -16.707 -4.947 1.00 56.31 90 PRO A O 1
ATOM 673 N N . GLN A 1 91 ? 16.862 -16.027 -5.099 1.00 53.19 91 GLN A N 1
ATOM 674 C CA . GLN A 1 91 ? 17.393 -17.122 -5.929 1.00 53.19 91 GLN A CA 1
ATOM 675 C C . GLN A 1 91 ? 17.269 -18.529 -5.288 1.00 53.19 91 GLN A C 1
ATOM 677 O O . GLN A 1 91 ? 17.690 -19.505 -5.899 1.00 53.19 91 GLN A O 1
ATOM 682 N N . ASP A 1 92 ? 16.699 -18.650 -4.082 1.00 44.16 92 ASP A N 1
ATOM 683 C CA . ASP A 1 92 ? 16.591 -19.905 -3.313 1.00 44.16 92 ASP A CA 1
ATOM 684 C C . ASP A 1 92 ? 15.148 -20.450 -3.210 1.00 44.16 92 ASP A C 1
ATOM 686 O O . ASP A 1 92 ? 14.858 -21.392 -2.473 1.00 44.16 92 ASP A O 1
ATOM 690 N N . SER A 1 93 ? 14.210 -19.886 -3.980 1.00 43.59 93 SER A N 1
ATOM 691 C CA . SER A 1 93 ? 12.873 -20.472 -4.151 1.00 43.59 93 SER A CA 1
ATOM 692 C C . SER A 1 93 ? 12.930 -21.556 -5.225 1.00 43.59 93 SER A C 1
ATOM 694 O O . SER A 1 93 ? 12.625 -21.323 -6.396 1.00 43.59 93 SER A O 1
ATOM 696 N N . GLY A 1 94 ? 13.354 -22.758 -4.835 1.00 44.66 94 GLY A N 1
ATOM 697 C CA . GLY A 1 94 ? 13.207 -23.946 -5.667 1.00 44.66 94 GLY A CA 1
ATOM 698 C C . GLY A 1 94 ? 11.750 -24.115 -6.108 1.00 44.66 94 GLY A C 1
ATOM 699 O O . GLY A 1 94 ? 10.890 -24.461 -5.305 1.00 44.66 94 GLY A O 1
ATOM 700 N N . GLY A 1 95 ? 11.485 -23.900 -7.398 1.00 45.69 95 GLY A N 1
ATOM 701 C CA . GLY A 1 95 ? 10.250 -24.336 -8.047 1.00 45.69 95 GLY A CA 1
ATOM 702 C C . GLY A 1 95 ? 9.109 -23.320 -8.097 1.00 45.69 95 GLY A C 1
ATOM 703 O O . GLY A 1 95 ? 8.004 -23.589 -7.647 1.00 45.69 95 GLY A O 1
ATOM 704 N N . THR A 1 96 ? 9.300 -22.209 -8.797 1.00 42.34 96 THR A N 1
ATOM 705 C CA . THR A 1 96 ? 8.291 -21.783 -9.779 1.00 42.34 96 THR A CA 1
ATOM 706 C C . THR A 1 96 ? 9.069 -21.454 -11.037 1.00 42.34 96 THR A C 1
ATOM 708 O O . THR A 1 96 ? 9.939 -20.592 -11.004 1.00 42.34 96 THR A O 1
ATOM 711 N N . GLY A 1 97 ? 8.870 -22.237 -12.098 1.00 46.19 97 GLY A N 1
ATOM 712 C CA . GLY A 1 97 ? 9.655 -22.184 -13.331 1.00 46.19 97 GLY A CA 1
ATOM 713 C C . GLY A 1 97 ? 9.529 -20.848 -14.058 1.00 46.19 97 GLY A C 1
ATOM 714 O O . GLY A 1 97 ? 8.838 -20.747 -15.064 1.00 46.19 97 GLY A O 1
ATOM 715 N N . ILE A 1 98 ? 10.228 -19.827 -13.574 1.00 50.56 98 ILE A N 1
ATOM 716 C CA . ILE A 1 98 ? 10.473 -18.583 -14.292 1.00 50.56 98 ILE A CA 1
ATOM 717 C C . ILE A 1 98 ? 11.735 -18.832 -15.114 1.00 50.56 98 ILE A C 1
ATOM 719 O O . ILE A 1 98 ? 12.848 -18.577 -14.669 1.00 50.56 98 ILE A O 1
ATOM 723 N N . GLY A 1 99 ? 11.566 -19.4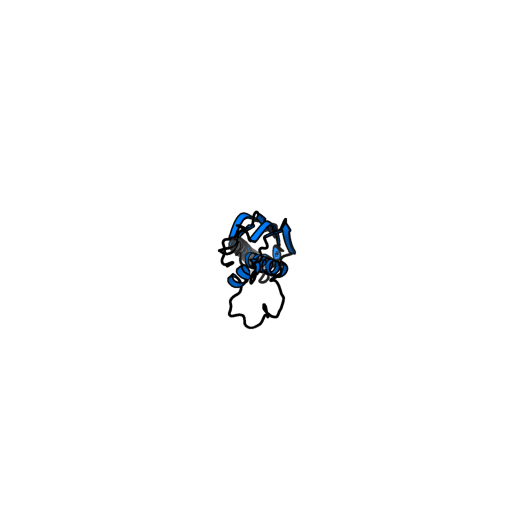51 -16.284 1.00 53.31 99 GLY A N 1
ATOM 724 C CA . GLY A 1 99 ? 12.704 -19.750 -17.156 1.00 53.31 99 GLY A CA 1
ATOM 725 C C . GLY A 1 99 ? 12.541 -20.886 -18.159 1.00 53.31 99 GLY A C 1
ATOM 726 O O . GLY A 1 99 ? 13.480 -21.137 -18.908 1.00 53.31 99 GLY A O 1
ATOM 727 N N . THR A 1 100 ? 11.393 -21.563 -18.240 1.00 41.84 100 THR A N 1
ATOM 728 C CA . THR A 1 100 ? 11.146 -22.480 -19.359 1.00 41.84 100 THR A CA 1
ATOM 729 C C . THR A 1 100 ? 10.570 -21.696 -20.528 1.00 41.84 100 THR A C 1
ATOM 731 O O . THR A 1 100 ? 9.375 -21.435 -20.592 1.00 41.84 100 THR A O 1
ATOM 734 N N . GLU A 1 101 ? 11.482 -21.310 -21.416 1.00 46.91 101 GLU A N 1
ATOM 735 C CA . GLU A 1 101 ? 11.266 -21.219 -22.859 1.00 46.91 101 GLU A CA 1
ATOM 736 C C . GLU A 1 101 ? 10.178 -20.210 -23.280 1.00 46.91 101 GLU A C 1
ATOM 738 O O . GLU A 1 101 ? 8.979 -20.471 -23.276 1.00 46.91 101 GLU A O 1
ATOM 743 N N . ASN A 1 102 ? 10.645 -19.035 -23.716 1.00 50.59 102 ASN A N 1
ATOM 744 C CA . ASN A 1 102 ? 9.885 -18.008 -24.440 1.00 50.59 102 ASN A CA 1
ATOM 745 C C . ASN A 1 102 ? 9.006 -17.030 -23.634 1.00 50.59 102 ASN A C 1
ATOM 747 O O . ASN A 1 102 ? 8.272 -16.241 -24.228 1.00 50.59 102 ASN A O 1
ATOM 751 N N . SER A 1 103 ? 9.106 -17.005 -22.306 1.00 48.00 103 SER A N 1
ATOM 752 C CA . SER A 1 103 ? 8.307 -16.091 -21.480 1.00 48.00 103 SER A CA 1
ATOM 753 C C . SER A 1 103 ? 9.081 -14.811 -21.164 1.00 48.00 103 SER A C 1
ATOM 755 O O . SER A 1 103 ? 9.915 -14.772 -20.257 1.00 48.00 103 SER A O 1
ATOM 757 N N . ALA A 1 104 ? 8.811 -13.749 -21.930 1.00 50.03 104 ALA A N 1
ATOM 758 C CA . ALA A 1 104 ? 9.035 -12.387 -21.458 1.00 50.03 104 ALA A CA 1
ATOM 759 C C . ALA A 1 104 ? 8.480 -12.297 -20.033 1.00 50.03 104 ALA A C 1
ATOM 761 O O . ALA A 1 104 ? 7.371 -12.774 -19.788 1.00 50.03 104 ALA A O 1
ATOM 762 N N . ALA A 1 105 ? 9.247 -11.741 -19.099 1.00 56.94 105 ALA A N 1
ATOM 763 C CA . ALA A 1 105 ? 8.674 -11.386 -17.818 1.00 56.94 105 ALA A CA 1
ATOM 764 C C . ALA A 1 105 ? 7.523 -10.420 -18.122 1.00 56.94 105 ALA A C 1
ATOM 766 O O . ALA A 1 105 ? 7.738 -9.339 -18.671 1.00 56.94 105 ALA A O 1
ATOM 767 N N . THR A 1 106 ? 6.288 -10.877 -17.944 1.00 69.75 106 THR A N 1
ATOM 768 C CA . THR A 1 106 ? 5.137 -10.116 -18.422 1.00 69.75 106 THR A CA 1
ATOM 769 C C . THR A 1 106 ? 4.838 -9.025 -17.413 1.00 69.75 106 THR A C 1
ATOM 771 O O . THR A 1 106 ? 4.961 -9.220 -16.208 1.00 69.75 106 THR A O 1
ATOM 774 N N . VAL A 1 107 ? 4.390 -7.875 -17.903 1.00 67.88 107 VAL A N 1
ATOM 775 C CA . VAL A 1 107 ? 3.861 -6.772 -17.088 1.00 67.88 107 VAL A CA 1
ATOM 776 C C . VAL A 1 107 ? 2.870 -7.257 -16.014 1.00 67.88 107 VAL A C 1
ATOM 778 O O . VAL A 1 107 ? 2.826 -6.706 -14.918 1.00 67.88 107 VAL A O 1
ATOM 781 N N . ALA A 1 108 ? 2.127 -8.333 -16.292 1.00 73.06 108 ALA A N 1
ATOM 782 C CA . ALA A 1 108 ? 1.240 -8.980 -15.330 1.00 73.06 108 ALA A CA 1
ATOM 783 C C . ALA A 1 108 ? 1.970 -9.477 -14.068 1.00 73.06 108 ALA A C 1
ATOM 785 O O . ALA A 1 108 ? 1.464 -9.291 -12.969 1.00 73.06 108 ALA A O 1
ATOM 786 N N . GLN A 1 109 ? 3.167 -10.051 -14.209 1.00 73.75 109 GLN A N 1
ATOM 787 C CA . GLN A 1 109 ? 3.969 -10.523 -13.075 1.00 73.75 109 GLN A CA 1
ATOM 788 C C . GLN A 1 109 ? 4.475 -9.362 -12.218 1.00 73.75 109 GLN A C 1
ATOM 790 O O . GLN A 1 109 ? 4.508 -9.471 -10.997 1.00 73.75 109 GLN A O 1
ATOM 795 N N . LEU A 1 110 ? 4.832 -8.234 -12.842 1.00 73.88 110 LEU A N 1
ATOM 796 C CA . LEU A 1 110 ? 5.170 -7.029 -12.086 1.00 73.88 110 LEU A CA 1
ATOM 797 C C . LEU A 1 110 ? 3.975 -6.504 -11.302 1.00 73.88 110 LEU A C 1
ATOM 799 O O . LEU A 1 110 ? 4.123 -6.175 -10.131 1.00 73.88 110 LEU A O 1
ATOM 803 N N . MET A 1 111 ? 2.798 -6.442 -11.926 1.00 78.06 111 MET A N 1
ATOM 804 C CA . MET A 1 111 ? 1.606 -5.947 -11.243 1.00 78.06 111 MET A CA 1
ATOM 805 C 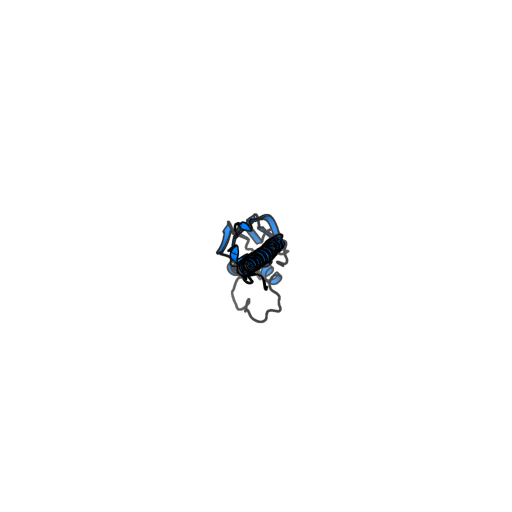C . MET A 1 111 ? 1.197 -6.861 -10.080 1.00 78.06 111 MET A C 1
ATOM 807 O O . MET A 1 111 ? 0.813 -6.362 -9.026 1.00 78.06 111 MET A O 1
ATOM 811 N N . ASP A 1 112 ? 1.337 -8.179 -10.233 1.00 80.50 112 ASP A N 1
ATOM 812 C CA . ASP A 1 112 ? 1.081 -9.148 -9.162 1.00 80.50 112 ASP A CA 1
ATOM 813 C C . ASP A 1 112 ? 2.015 -8.942 -7.959 1.00 80.50 112 ASP A C 1
ATOM 815 O O . ASP A 1 112 ? 1.581 -8.924 -6.805 1.00 80.50 112 ASP A O 1
ATOM 819 N N . ILE A 1 113 ? 3.296 -8.680 -8.224 1.00 75.38 113 ILE A N 1
ATOM 820 C CA . ILE A 1 113 ? 4.272 -8.341 -7.183 1.00 75.38 113 ILE A CA 1
ATOM 821 C C . ILE A 1 113 ? 3.914 -7.021 -6.506 1.00 75.38 113 ILE A C 1
ATOM 823 O O . ILE A 1 113 ? 3.939 -6.945 -5.281 1.00 75.38 113 ILE A O 1
ATOM 827 N N . VAL A 1 114 ? 3.547 -5.995 -7.276 1.00 77.25 114 VAL A N 1
ATOM 828 C CA . VAL A 1 114 ? 3.143 -4.697 -6.720 1.00 77.25 114 VAL A CA 1
ATOM 829 C C . VAL A 1 114 ? 1.914 -4.856 -5.822 1.00 77.25 114 VAL A C 1
ATOM 831 O O . VAL A 1 114 ? 1.921 -4.360 -4.701 1.00 77.25 114 VAL A O 1
ATOM 834 N N . LEU A 1 115 ? 0.888 -5.595 -6.254 1.00 79.12 115 LEU A N 1
ATOM 835 C CA . LEU A 1 115 ? -0.309 -5.869 -5.448 1.00 79.12 115 LEU A CA 1
ATOM 836 C C . LEU A 1 115 ? 0.012 -6.675 -4.182 1.00 79.12 115 LEU A C 1
ATOM 838 O O . LEU A 1 115 ? -0.500 -6.374 -3.100 1.00 79.12 115 LEU A O 1
ATOM 842 N N . THR A 1 116 ? 0.887 -7.672 -4.292 1.00 78.81 116 THR A N 1
ATOM 843 C CA . THR A 1 116 ? 1.353 -8.465 -3.148 1.00 78.81 116 THR A CA 1
ATOM 844 C C . THR A 1 116 ? 2.097 -7.598 -2.134 1.00 78.81 116 THR A C 1
ATOM 846 O O . THR A 1 116 ? 1.846 -7.689 -0.935 1.00 78.81 116 THR A O 1
ATOM 849 N N . GLU A 1 117 ? 2.987 -6.719 -2.585 1.00 77.62 117 GLU A N 1
ATOM 850 C CA . GLU A 1 117 ? 3.727 -5.840 -1.680 1.00 77.62 117 GLU A CA 1
ATOM 851 C C . GLU A 1 117 ? 2.828 -4.744 -1.092 1.00 77.62 117 GLU A C 1
ATOM 853 O O . GLU A 1 117 ? 2.958 -4.432 0.090 1.00 77.62 117 GLU A O 1
ATOM 858 N N . LEU A 1 118 ? 1.857 -4.222 -1.852 1.00 76.06 118 LEU A N 1
ATOM 859 C CA . LEU A 1 118 ? 0.853 -3.286 -1.337 1.00 76.06 118 LEU A CA 1
ATOM 860 C C . LEU A 1 118 ? -0.010 -3.935 -0.249 1.00 76.06 118 LEU A C 1
ATOM 862 O O . LEU A 1 118 ? -0.133 -3.373 0.835 1.00 76.06 118 LEU A O 1
ATOM 866 N N . SER A 1 119 ? -0.563 -5.127 -0.493 1.00 72.00 119 SER A N 1
ATOM 867 C CA . SER A 1 119 ? -1.362 -5.851 0.511 1.00 72.00 119 SER A CA 1
ATOM 868 C C . SER A 1 119 ? -0.561 -6.154 1.779 1.00 72.00 119 SER A C 1
ATOM 870 O O . SER A 1 119 ? -1.060 -5.946 2.884 1.00 72.00 119 SER A O 1
ATOM 872 N N . ARG A 1 120 ? 0.710 -6.551 1.644 1.00 74.19 120 ARG A N 1
ATOM 873 C CA . ARG A 1 120 ? 1.624 -6.742 2.781 1.00 74.19 120 ARG A CA 1
ATOM 874 C C . ARG A 1 120 ? 1.914 -5.451 3.529 1.00 74.19 120 ARG A C 1
ATOM 876 O O . ARG A 1 120 ? 1.943 -5.472 4.752 1.00 74.19 120 ARG A O 1
ATOM 883 N N . ALA A 1 121 ? 2.133 -4.346 2.822 1.00 72.31 121 ALA A N 1
ATOM 884 C CA . ALA A 1 121 ? 2.355 -3.048 3.444 1.00 72.31 121 ALA A CA 1
ATOM 885 C C . ALA A 1 121 ? 1.113 -2.577 4.213 1.00 72.31 121 ALA A C 1
ATOM 887 O O . ALA A 1 121 ? 1.255 -2.044 5.305 1.00 72.31 121 ALA A O 1
ATOM 888 N N . ILE A 1 122 ? -0.092 -2.826 3.689 1.00 69.50 122 ILE A N 1
ATOM 889 C CA . ILE A 1 122 ? -1.362 -2.521 4.364 1.00 69.50 122 ILE A CA 1
ATOM 890 C C . ILE A 1 122 ? -1.540 -3.399 5.610 1.00 69.50 122 ILE A C 1
ATOM 892 O O . ILE A 1 122 ? -1.830 -2.876 6.679 1.00 69.50 122 ILE A O 1
ATOM 896 N N . ALA A 1 123 ? -1.321 -4.712 5.499 1.00 68.50 123 ALA A N 1
ATOM 897 C CA . ALA A 1 123 ? -1.459 -5.645 6.620 1.00 68.50 123 ALA A CA 1
ATOM 898 C C . ALA A 1 123 ? -0.367 -5.469 7.693 1.00 68.50 123 ALA A C 1
ATOM 900 O O . ALA A 1 123 ? -0.602 -5.708 8.873 1.00 68.50 123 ALA A O 1
ATOM 901 N N . GLY A 1 124 ? 0.842 -5.084 7.278 1.00 62.75 124 GLY A N 1
ATOM 902 C CA . GLY A 1 124 ? 2.008 -4.891 8.140 1.00 62.75 124 GLY A CA 1
ATOM 903 C C . GLY A 1 124 ? 2.154 -3.473 8.686 1.00 62.75 124 GLY A C 1
ATOM 904 O O . GLY A 1 124 ? 2.950 -3.258 9.602 1.00 62.75 124 GLY A O 1
ATOM 905 N N . ALA A 1 125 ? 1.402 -2.504 8.157 1.00 60.41 125 ALA A N 1
ATOM 906 C CA . ALA A 1 125 ? 1.234 -1.213 8.796 1.00 60.41 125 ALA A CA 1
ATOM 907 C C . ALA A 1 125 ? 0.465 -1.441 10.102 1.00 60.41 125 ALA A C 1
ATOM 909 O O . ALA A 1 125 ? -0.758 -1.381 10.136 1.00 60.41 125 ALA A O 1
ATOM 910 N N . SER A 1 126 ? 1.197 -1.699 11.190 1.00 49.56 126 SER A N 1
ATOM 911 C CA . SER A 1 126 ? 0.745 -1.343 12.535 1.00 49.56 126 SER A CA 1
ATOM 912 C C . SER A 1 126 ? 0.395 0.137 12.449 1.00 49.56 126 SER A C 1
ATOM 914 O O . SER A 1 126 ? 1.274 0.994 12.354 1.00 49.56 126 SER A O 1
ATOM 916 N N . LEU A 1 127 ? -0.895 0.416 12.262 1.00 54.78 127 LEU A N 1
ATOM 917 C CA . LEU A 1 127 ? -1.412 1.756 12.058 1.00 54.78 127 LEU A CA 1
ATOM 918 C C . LEU A 1 127 ? -1.134 2.512 13.363 1.00 54.78 127 LEU A C 1
ATOM 920 O O . LEU A 1 127 ? -1.763 2.190 14.375 1.00 54.78 127 LEU A O 1
ATOM 924 N N . PRO A 1 128 ? -0.185 3.470 13.387 1.00 46.12 128 PRO A N 1
ATOM 925 C CA . PRO A 1 128 ? 0.159 4.157 14.622 1.00 46.12 128 PRO A CA 1
ATOM 926 C C . PRO A 1 128 ? -1.100 4.848 15.156 1.00 46.12 128 PRO A C 1
ATOM 928 O O . PRO A 1 128 ? -1.720 5.650 14.456 1.00 46.12 128 PRO A O 1
ATOM 931 N N . GLY A 1 129 ? -1.507 4.466 16.366 1.00 59.09 129 GLY A N 1
ATOM 932 C CA . GLY A 1 129 ? -2.722 4.942 17.029 1.00 59.09 129 GLY A CA 1
ATOM 933 C C . GLY A 1 129 ? -3.883 3.944 17.086 1.00 59.09 129 GLY A C 1
ATOM 934 O O . GLY A 1 129 ? -4.778 4.148 17.897 1.00 59.09 129 GLY A O 1
ATOM 935 N N . LEU A 1 130 ? -3.899 2.857 16.300 1.00 64.25 130 LEU A N 1
ATOM 936 C CA . LEU A 1 130 ? -4.941 1.822 16.434 1.00 64.25 130 LEU A CA 1
ATOM 937 C C . LEU A 1 130 ? -4.711 0.921 17.644 1.00 64.25 130 LEU A C 1
ATOM 939 O O . LEU A 1 130 ? -5.671 0.592 18.333 1.00 64.25 130 LEU A O 1
ATOM 943 N N . ASP A 1 131 ? -3.454 0.584 17.932 1.00 68.12 131 ASP A N 1
ATOM 944 C CA . ASP A 1 131 ? -3.091 -0.148 19.149 1.00 68.12 131 ASP A CA 1
ATOM 945 C C . ASP A 1 131 ? -3.423 0.684 20.399 1.00 68.12 131 ASP A C 1
ATOM 947 O O . ASP A 1 131 ? -4.066 0.188 21.319 1.00 68.12 131 ASP A O 1
ATOM 951 N N . GLU A 1 132 ? -3.104 1.983 20.382 1.00 70.38 132 GLU A N 1
ATOM 952 C CA . GLU A 1 132 ? -3.480 2.926 21.448 1.00 70.38 132 GLU A CA 1
ATOM 953 C C . GLU A 1 132 ? -5.004 3.098 21.548 1.00 70.38 132 GLU A C 1
ATOM 955 O O . GLU A 1 132 ? -5.556 3.152 22.647 1.00 70.38 132 GLU A O 1
ATOM 960 N N . LEU A 1 133 ? -5.715 3.155 20.414 1.00 75.44 133 LEU A N 1
ATOM 961 C CA . LEU A 1 133 ? -7.175 3.229 20.401 1.00 75.44 133 LEU A CA 1
ATOM 962 C C . LEU A 1 133 ? -7.788 1.958 20.990 1.00 75.44 133 LEU A C 1
ATOM 964 O O . LEU A 1 133 ? -8.685 2.052 21.825 1.00 75.44 133 LEU A O 1
ATOM 968 N N . ARG A 1 134 ? -7.293 0.782 20.597 1.00 75.62 134 ARG A N 1
ATOM 969 C CA . ARG A 1 134 ? -7.725 -0.509 21.131 1.00 75.62 134 ARG A CA 1
ATOM 970 C C . ARG A 1 134 ? -7.496 -0.570 22.637 1.00 75.62 134 ARG A C 1
ATOM 972 O O . ARG A 1 134 ? -8.432 -0.890 23.362 1.00 75.62 134 ARG A O 1
ATOM 979 N N . GLU A 1 135 ? -6.307 -0.202 23.101 1.00 80.38 135 GLU A N 1
ATOM 980 C CA . GLU A 1 135 ? -5.985 -0.160 24.527 1.00 80.38 135 GLU A CA 1
ATOM 981 C C . GLU A 1 135 ? -6.897 0.825 25.277 1.00 80.38 135 GLU A C 1
ATOM 983 O O . GLU A 1 135 ? -7.427 0.496 26.336 1.00 80.38 135 GLU A O 1
ATOM 988 N N . SER A 1 136 ? -7.184 1.998 24.697 1.00 81.81 136 SER A N 1
ATOM 989 C CA . SER A 1 136 ? -8.101 2.978 25.296 1.00 81.81 136 SER A CA 1
ATOM 990 C C . SER A 1 136 ? -9.546 2.473 25.390 1.00 81.81 136 SER A C 1
ATOM 992 O O . SER A 1 136 ? -10.217 2.708 26.397 1.00 81.81 136 SER A O 1
ATOM 994 N N . VAL A 1 137 ? -10.023 1.741 24.377 1.00 85.12 137 VAL A N 1
ATOM 995 C CA . VAL A 1 137 ? -11.360 1.134 24.366 1.00 85.12 137 VAL A CA 1
ATOM 996 C C . VAL A 1 137 ? -11.428 -0.009 25.375 1.00 85.12 137 VAL A C 1
ATOM 998 O O . VAL A 1 137 ? -12.387 -0.081 26.141 1.00 85.12 137 VAL A O 1
ATOM 1001 N N . GLU A 1 138 ? -10.414 -0.874 25.424 1.00 86.38 138 GLU A N 1
ATOM 1002 C CA . GLU A 1 138 ? -10.324 -1.964 26.400 1.00 86.38 138 GLU A CA 1
ATOM 1003 C C . GLU A 1 138 ? -10.304 -1.423 27.838 1.00 86.38 138 GLU A C 1
ATOM 1005 O O . GLU A 1 138 ? -11.075 -1.894 28.678 1.00 86.38 138 GLU A O 1
ATOM 1010 N N . ALA A 1 139 ? -9.509 -0.384 28.106 1.00 84.56 139 ALA A N 1
ATOM 1011 C CA . ALA A 1 139 ? -9.458 0.277 29.408 1.00 84.56 139 ALA A CA 1
ATOM 1012 C C . ALA A 1 139 ? -10.814 0.891 29.795 1.00 84.56 139 ALA A C 1
ATOM 1014 O O . ALA A 1 139 ? -11.275 0.727 30.925 1.00 84.56 139 ALA A O 1
ATOM 1015 N N . GLN A 1 140 ? -11.495 1.549 28.852 1.00 85.94 140 GLN A N 1
ATOM 1016 C CA . GLN A 1 140 ? -12.805 2.148 29.104 1.00 85.94 140 GLN A CA 1
ATOM 1017 C C . GLN A 1 140 ? -13.892 1.091 29.352 1.00 85.94 140 GLN A C 1
ATOM 1019 O O . GLN A 1 140 ? -14.795 1.305 30.162 1.00 85.94 140 GLN A O 1
ATOM 1024 N N . VAL A 1 141 ? -13.822 -0.058 28.674 1.00 88.88 141 VAL A N 1
ATOM 1025 C CA . VAL A 1 141 ? -14.733 -1.184 28.915 1.00 88.88 141 VAL A CA 1
ATOM 1026 C C . VAL A 1 141 ? -14.497 -1.779 30.300 1.00 88.88 141 VAL A C 1
ATOM 1028 O O . VAL A 1 141 ? -15.469 -1.971 31.028 1.00 88.88 141 VAL A O 1
ATOM 1031 N N . GLN A 1 142 ? -13.242 -2.020 30.691 1.00 89.00 142 GLN A N 1
ATOM 1032 C CA . GLN A 1 142 ? -12.914 -2.570 32.012 1.00 89.00 142 GLN A CA 1
ATOM 1033 C C . GLN A 1 142 ? -13.378 -1.650 33.141 1.00 89.00 142 GLN A C 1
ATOM 1035 O O . GLN A 1 142 ? -14.061 -2.111 34.051 1.00 89.00 142 GLN A O 1
ATOM 1040 N N . GLN A 1 143 ? -13.117 -0.346 33.027 1.00 88.62 143 GLN A N 1
ATOM 1041 C CA . GLN A 1 143 ? -13.553 0.632 34.024 1.00 88.62 143 GLN A CA 1
ATOM 1042 C C . GLN A 1 143 ? -15.075 0.621 34.219 1.00 88.62 143 GLN A C 1
ATOM 1044 O O . GLN A 1 143 ? -15.566 0.686 35.342 1.00 88.62 143 GLN A O 1
ATOM 1049 N N . ARG A 1 144 ? -15.838 0.518 33.125 1.00 88.06 144 ARG A N 1
ATOM 1050 C CA . ARG A 1 144 ? -17.304 0.479 33.199 1.00 88.06 144 ARG A CA 1
ATOM 1051 C C . ARG A 1 144 ? -17.837 -0.830 33.763 1.00 88.06 144 ARG A C 1
ATOM 1053 O O . ARG A 1 144 ? -18.895 -0.818 34.376 1.00 88.06 144 ARG A O 1
ATOM 1060 N N . VAL A 1 145 ? -17.162 -1.951 33.516 1.00 91.88 145 VAL A N 1
ATOM 1061 C CA . VAL A 1 145 ? -17.535 -3.234 34.126 1.00 91.88 145 VAL A CA 1
ATOM 1062 C C . VAL A 1 145 ? -17.347 -3.158 35.640 1.00 91.88 145 VAL A C 1
ATOM 1064 O O . VAL A 1 145 ? -18.261 -3.533 36.363 1.00 91.88 145 VAL A O 1
ATOM 1067 N N . GLU A 1 146 ? -16.236 -2.590 36.104 1.00 88.38 146 GLU A N 1
ATOM 1068 C CA . GLU A 1 146 ? -15.937 -2.432 37.532 1.00 88.38 146 GLU A CA 1
ATOM 1069 C C . GLU A 1 146 ? -16.927 -1.474 38.227 1.00 88.38 146 GLU A C 1
ATOM 1071 O O . GLU A 1 146 ? -17.489 -1.811 39.264 1.00 88.38 146 GLU A O 1
ATOM 1076 N N . GLU A 1 147 ? -17.259 -0.337 37.599 1.00 90.25 147 GLU A N 1
ATOM 1077 C CA . GLU A 1 147 ? -18.292 0.596 38.094 1.00 90.25 147 GLU A CA 1
ATOM 1078 C C . GLU A 1 147 ? -19.685 -0.063 38.180 1.00 90.25 147 GLU A C 1
ATOM 1080 O O . GLU A 1 147 ? -20.465 0.198 39.102 1.00 90.25 147 GLU A O 1
ATOM 1085 N N . ILE A 1 148 ? -20.015 -0.935 37.220 1.00 89.69 148 ILE A N 1
ATOM 1086 C CA . ILE A 1 148 ? -21.264 -1.705 37.242 1.00 89.69 148 ILE A CA 1
ATOM 1087 C C . ILE A 1 148 ? -21.242 -2.734 38.373 1.00 89.69 148 ILE A C 1
ATOM 1089 O O . ILE A 1 148 ? -22.262 -2.890 39.041 1.00 89.69 148 ILE A O 1
ATOM 1093 N N . GLU A 1 149 ? -20.129 -3.435 38.590 1.00 89.31 149 GLU A N 1
ATOM 1094 C CA . GLU A 1 149 ? -19.999 -4.406 39.681 1.00 89.31 149 GLU A CA 1
ATOM 1095 C C . GLU A 1 149 ? -20.181 -3.739 41.048 1.00 89.31 149 GLU A C 1
ATOM 1097 O O . GLU A 1 149 ? -20.994 -4.219 41.837 1.00 89.31 149 GLU A O 1
ATOM 1102 N N . GLU A 1 150 ? -19.542 -2.589 41.280 1.00 88.00 150 GLU A N 1
ATOM 1103 C CA . GLU A 1 150 ? -19.702 -1.801 42.511 1.00 88.00 150 GLU A CA 1
ATOM 1104 C C . GLU A 1 150 ? -21.159 -1.348 42.700 1.00 88.00 150 GLU A C 1
ATOM 1106 O O . GLU A 1 150 ? -21.773 -1.599 43.737 1.00 88.00 150 GLU A O 1
ATOM 1111 N N . THR A 1 151 ? -21.775 -0.786 41.653 1.00 87.81 151 THR A N 1
ATOM 1112 C CA . THR A 1 151 ? -23.185 -0.357 41.701 1.00 87.81 151 THR A CA 1
ATOM 1113 C C . THR A 1 151 ? -24.132 -1.525 42.005 1.00 87.81 151 THR A C 1
ATOM 1115 O O . THR A 1 151 ? -25.148 -1.365 42.692 1.00 87.81 151 THR A O 1
ATOM 1118 N N . VAL A 1 152 ? -23.841 -2.713 41.465 1.00 90.56 152 VAL A N 1
ATOM 1119 C CA . VAL A 1 152 ? -24.621 -3.928 41.720 1.00 90.56 152 VAL A CA 1
ATOM 1120 C C . VAL A 1 152 ? -24.450 -4.381 43.166 1.00 90.56 152 VAL A C 1
ATOM 1122 O O . VAL A 1 152 ? -25.454 -4.714 43.798 1.00 90.56 152 VAL A O 1
ATOM 1125 N N . GLU A 1 153 ? -23.227 -4.383 43.693 1.00 89.94 153 GLU A N 1
ATOM 1126 C CA . GLU A 1 153 ? -22.935 -4.791 45.070 1.00 89.94 153 GLU A CA 1
ATOM 1127 C C . GLU A 1 153 ? -23.631 -3.868 46.081 1.00 89.94 153 GLU A C 1
ATOM 1129 O O . GLU A 1 153 ? -24.381 -4.357 46.931 1.00 89.94 153 GLU A O 1
ATOM 1134 N N . ASP A 1 154 ? -23.540 -2.551 45.885 1.00 89.19 154 ASP A N 1
ATOM 1135 C CA . ASP A 1 154 ? -24.233 -1.547 46.702 1.00 89.19 154 ASP A CA 1
ATOM 1136 C C . ASP A 1 154 ? -25.757 -1.731 46.675 1.00 89.19 154 ASP A C 1
ATOM 1138 O O . ASP A 1 154 ? -26.427 -1.735 47.711 1.00 89.19 154 ASP A O 1
ATOM 1142 N N . THR A 1 155 ? -26.333 -1.945 45.486 1.00 89.94 155 THR A N 1
ATOM 1143 C CA . THR A 1 155 ? -27.785 -2.144 45.338 1.00 89.94 155 THR A CA 1
ATOM 1144 C C . THR A 1 155 ? -28.250 -3.423 46.041 1.00 89.94 155 THR A C 1
ATOM 1146 O O . THR A 1 155 ? -29.332 -3.463 46.640 1.00 89.94 155 THR A O 1
ATOM 1149 N N . VAL A 1 156 ? -27.453 -4.493 45.962 1.00 90.75 156 VAL A N 1
ATOM 1150 C CA . VAL A 1 156 ? -27.733 -5.754 46.659 1.00 90.75 156 VAL A CA 1
ATOM 1151 C C . VAL A 1 156 ? -27.655 -5.547 48.168 1.00 90.75 156 VAL A C 1
ATOM 1153 O O . VAL A 1 156 ? -28.544 -6.014 48.887 1.00 90.75 156 VAL A O 1
ATOM 1156 N N . GLU A 1 157 ? -26.650 -4.824 48.655 1.00 91.25 157 GLU A N 1
ATOM 1157 C CA . GLU A 1 157 ? -26.477 -4.571 50.081 1.00 91.25 157 GLU A CA 1
ATOM 1158 C C . GLU A 1 157 ? -27.612 -3.706 50.652 1.00 91.25 157 GLU A C 1
ATOM 1160 O O . GLU A 1 157 ? -28.220 -4.073 51.663 1.00 91.25 157 GLU A O 1
ATOM 1165 N N . GLU A 1 158 ? -28.002 -2.630 49.963 1.00 90.88 158 GLU A N 1
ATOM 1166 C CA . GLU A 1 158 ? -29.154 -1.803 50.343 1.00 90.88 158 GLU A CA 1
ATOM 1167 C C . GLU A 1 158 ? -30.455 -2.617 50.408 1.00 90.88 158 GLU A C 1
ATOM 1169 O O . GLU A 1 158 ? -31.250 -2.476 51.348 1.00 90.88 158 GLU A O 1
ATOM 1174 N N . ALA A 1 159 ? -30.680 -3.505 49.434 1.00 87.50 159 ALA A N 1
ATOM 1175 C CA . ALA A 1 159 ? -31.858 -4.365 49.410 1.00 87.50 159 ALA A CA 1
ATOM 1176 C C . ALA A 1 159 ? -31.878 -5.344 50.597 1.00 87.50 159 ALA A C 1
ATOM 1178 O O . ALA A 1 159 ? -32.929 -5.536 51.221 1.00 87.50 159 ALA A O 1
ATOM 1179 N N . VAL A 1 160 ? -30.729 -5.935 50.942 1.00 91.12 160 VAL A N 1
ATOM 1180 C CA . VAL A 1 160 ? -30.587 -6.837 52.095 1.00 91.12 160 VAL A CA 1
ATOM 1181 C C . VAL A 1 160 ? -30.830 -6.085 53.404 1.00 91.12 160 VAL A C 1
ATOM 1183 O O . VAL A 1 160 ? -31.694 -6.492 54.187 1.00 91.12 160 VAL A O 1
ATOM 1186 N N . GLN A 1 161 ? -30.160 -4.951 53.622 1.00 88.44 161 GLN A N 1
ATOM 1187 C CA . GLN A 1 161 ? -30.337 -4.133 54.828 1.00 88.44 161 GLN A CA 1
ATOM 1188 C C . GLN A 1 161 ? -31.787 -3.634 54.969 1.00 88.44 161 GLN A C 1
ATOM 1190 O O . GLN A 1 161 ? -32.363 -3.613 56.063 1.00 88.44 161 GLN A O 1
ATOM 1195 N N . GLY A 1 162 ? -32.432 -3.284 53.852 1.00 88.44 162 GLY A N 1
ATOM 1196 C CA . GLY A 1 162 ? -33.846 -2.921 53.812 1.00 88.44 162 GLY A CA 1
ATOM 1197 C C . GLY A 1 162 ? -34.772 -4.048 54.287 1.00 88.44 162 GLY A C 1
ATOM 1198 O O . GLY A 1 162 ? -35.745 -3.791 55.006 1.00 88.44 162 GLY A O 1
ATOM 1199 N N . LEU A 1 163 ? -34.475 -5.304 53.937 1.00 88.94 163 LEU A N 1
ATOM 1200 C CA . LEU A 1 163 ? -35.221 -6.472 54.416 1.00 88.94 163 LEU A CA 1
ATOM 1201 C C . LEU A 1 163 ? -34.994 -6.727 55.912 1.00 88.94 163 LEU A C 1
ATOM 1203 O O . LEU A 1 163 ? -35.962 -6.988 56.633 1.00 88.94 163 LEU A O 1
ATOM 1207 N N . GLU A 1 164 ? -33.761 -6.597 56.401 1.00 86.69 164 GLU A N 1
ATOM 1208 C CA . GLU A 1 164 ? -33.437 -6.768 57.824 1.00 86.69 164 GLU A CA 1
ATOM 1209 C C . GLU A 1 164 ? -34.165 -5.753 58.713 1.00 86.69 164 GLU A C 1
ATOM 1211 O O . GLU A 1 164 ? -34.771 -6.114 59.728 1.00 86.69 164 GLU A O 1
ATOM 1216 N N . ASN A 1 165 ? -34.171 -4.484 58.302 1.00 86.38 165 ASN A N 1
ATOM 1217 C CA . ASN A 1 165 ? -34.864 -3.417 59.020 1.00 86.38 165 ASN A CA 1
ATOM 1218 C C . ASN A 1 165 ? -36.377 -3.656 59.075 1.00 86.38 165 ASN A C 1
ATOM 1220 O O . ASN A 1 165 ? -37.013 -3.428 60.108 1.00 86.38 165 ASN A O 1
ATOM 1224 N N . ARG A 1 166 ? -36.959 -4.183 57.990 1.00 83.69 166 ARG A N 1
ATOM 1225 C CA . ARG A 1 166 ? -38.372 -4.579 57.966 1.00 83.69 166 ARG A CA 1
ATOM 1226 C C . ARG A 1 166 ? -38.640 -5.747 58.910 1.00 83.69 166 ARG A C 1
ATOM 1228 O O . ARG A 1 166 ? -39.596 -5.668 59.669 1.00 83.69 166 ARG A O 1
ATOM 1235 N N . LEU A 1 167 ? -37.806 -6.786 58.922 1.00 79.00 167 LEU A N 1
ATOM 1236 C CA . LEU A 1 167 ? -37.971 -7.942 59.815 1.00 79.00 167 LEU A CA 1
ATOM 1237 C C . LEU A 1 167 ? -37.890 -7.552 61.297 1.00 79.00 167 LEU A C 1
ATOM 1239 O O . LEU A 1 167 ? -38.732 -7.975 62.091 1.00 79.00 167 LEU A O 1
ATOM 1243 N N . ARG A 1 168 ? -36.935 -6.689 61.667 1.00 79.31 168 ARG A N 1
ATOM 1244 C CA . ARG A 1 168 ? -36.773 -6.197 63.044 1.00 79.31 168 ARG A CA 1
ATOM 1245 C C . ARG A 1 168 ? -38.013 -5.464 63.562 1.00 79.31 168 ARG A C 1
ATOM 1247 O O . ARG A 1 168 ? -38.330 -5.575 64.738 1.00 79.31 168 ARG A O 1
ATOM 1254 N N . ASN A 1 169 ? -38.725 -4.746 62.694 1.00 77.75 169 ASN A N 1
ATOM 1255 C CA . ASN A 1 169 ? -39.899 -3.961 63.077 1.00 77.75 169 ASN A CA 1
ATOM 1256 C C . ASN A 1 169 ? -41.194 -4.797 63.197 1.00 77.75 169 ASN A C 1
ATOM 1258 O O . ASN A 1 169 ? -42.209 -4.287 63.665 1.00 77.75 169 ASN A O 1
ATOM 1262 N N . ILE A 1 170 ? -41.183 -6.064 62.755 1.00 79.75 170 ILE A N 1
ATOM 1263 C CA . ILE A 1 170 ? -42.359 -6.958 62.751 1.00 79.75 170 ILE A CA 1
ATOM 1264 C C . ILE A 1 170 ? -42.272 -8.010 63.877 1.00 79.75 170 ILE A C 1
ATOM 1266 O O . ILE A 1 170 ? -43.284 -8.610 64.241 1.00 79.75 170 ILE A O 1
ATOM 1270 N N . LEU A 1 171 ? -41.091 -8.228 64.468 1.00 62.09 171 LEU A N 1
ATOM 1271 C CA . LEU A 1 171 ? -40.911 -9.151 65.591 1.00 62.09 171 LEU A CA 1
ATOM 1272 C C . LEU A 1 171 ? -41.226 -8.448 66.929 1.00 62.09 171 LEU A C 1
ATOM 1274 O O . LEU A 1 171 ? -40.565 -7.465 67.262 1.00 62.09 171 LEU A O 1
ATOM 1278 N N . PRO A 1 172 ? -42.213 -8.920 67.717 1.00 62.59 172 PRO A N 1
ATOM 1279 C CA . PRO A 1 172 ? -42.533 -8.326 69.013 1.00 62.59 172 PRO A CA 1
ATOM 1280 C C . PRO A 1 172 ? -41.389 -8.536 70.014 1.00 62.59 172 PRO A C 1
ATOM 1282 O O . PRO A 1 172 ? -40.788 -9.611 70.068 1.00 62.59 172 PRO A O 1
ATOM 1285 N N . SER A 1 173 ? -41.102 -7.507 70.816 1.00 62.78 173 SER A N 1
ATOM 1286 C CA . SER A 1 173 ? -40.044 -7.537 71.829 1.00 62.78 173 SER A CA 1
ATOM 1287 C C . SER A 1 173 ? -40.258 -8.688 72.824 1.00 62.78 173 SER A C 1
ATOM 1289 O O . SER A 1 173 ? -41.384 -8.864 73.299 1.00 62.78 173 SER A O 1
ATOM 1291 N N . PRO A 1 174 ? -39.211 -9.464 73.165 1.00 61.03 174 PRO A N 1
ATOM 1292 C CA . PRO A 1 174 ? -39.323 -10.508 74.175 1.00 61.03 174 PRO A CA 1
ATOM 1293 C C . PRO A 1 174 ? -39.630 -9.881 75.544 1.00 61.03 174 PRO A C 1
ATOM 1295 O O . PRO A 1 174 ? -38.954 -8.935 75.955 1.00 61.03 174 PRO A O 1
ATOM 1298 N N . ASN A 1 175 ? -40.680 -10.397 76.196 1.00 54.59 175 ASN A N 1
ATOM 1299 C CA . ASN A 1 175 ? -41.061 -10.091 77.583 1.00 54.59 175 ASN A CA 1
ATOM 1300 C C . ASN A 1 175 ? -40.038 -10.626 78.588 1.00 54.59 175 ASN A C 1
ATOM 1302 O O . ASN A 1 175 ? -39.509 -11.735 78.342 1.00 54.59 175 ASN A O 1
#

Sequence (175 aa):
MLGTEVAVQSASISPLAGTGSISGLTVDNPEGWSAETIFELEQVSVNVDVASLFSEVVEIDSIVISQPQITYETRLTSDNVRALLEKILPQDSGGTGIGTENSAATVAQLMDIVLTELSRAIAGASLPGLDELRESVEAQVQQRVEEIEETVEDTVEEAVQGLENRLRNILPSPN

Foldseek 3Di:
DQQFDWDWPDKDDDLVQQKIKTAWIFTAFPPPDDDGTQKTFGMKMWGWDSVQLPDPGTGTPDIDTHDIDGDWDDDPPAIRLVVRVPRVDDPPPPDDPPDPDDDDPDPVVVVVVVVVVVVCCVVVPPPVCPVVVVVVVVVVVVVVVVVVVVVVVVVVVVVVVVVVVVVVVPDDDDD

pLDDT: mean 80.0, std 13.96, range [41.84, 94.06]

Radius of gyration: 30.82 Å; chains: 1; bounding box: 65×36×105 Å

Secondary structure (DSSP, 8-state):
--SS-EE-SEEEEEGGGTEEEEEEEEEEPPTT-SSSEEEEEEEEEEEE-TTGGGSSS--EEEEEEEEEEE---B-SS-BHHHHHHHHHS-TT-----TTSSS----HHHHHHHHHHHHHHHHHH---TTHHHHHHHHHHHHHHHHHHHHHHHHHHHHHHHHHHHHHHHTTSPPP-